Protein AF-A0A656JIE2-F1 (afdb_monomer_lite)

Radius of gyration: 14.34 Å; chains: 1; bounding box: 45×27×27 Å

Organism: NCBI:txid1194405

pLDDT: mean 80.36, std 11.14, range [51.94, 93.25]

Sequence (60 aa):
RRRLWDLHTKGFGVQDDPDMAFKAWEDIITINTDLRPKKRPPHAPLVEFNYIGTSMTDFD

Secondary structure (DSSP, 8-state):
-HHHHHHHTTTSS--SSHHHHHHHHHHHHHHHHHHTTTTPPPSSS---------------

Foldseek 3Di:
DLVVCCQQLVHALSDPDNVRSVVSLVVQAVQQVVCVVVVHHRPGNHYDDDCPDDPPPPPD

Structure (mmCIF, N/CA/C/O backbone):
data_AF-A0A656JIE2-F1
#
_entry.id   AF-A0A656JIE2-F1
#
loop_
_atom_site.group_PDB
_atom_site.id
_atom_site.type_symbol
_atom_site.label_atom_id
_atom_site.label_alt_id
_atom_site.label_comp_id
_atom_site.label_asym_id
_atom_site.label_entity_id
_atom_site.label_seq_id
_atom_site.pdbx_PDB_ins_code
_atom_site.Cartn_x
_atom_site.Cartn_y
_atom_site.Cartn_z
_atom_site.occupancy
_atom_site.B_iso_or_equiv
_atom_site.auth_seq_id
_atom_site.auth_comp_id
_atom_site.auth_asym_id
_atom_site.auth_atom_id
_atom_site.pdbx_PDB_model_num
ATOM 1 N N . ARG A 1 1 ? 13.204 -9.862 -6.248 1.00 72.81 1 ARG A N 1
ATOM 2 C CA . ARG A 1 1 ? 12.509 -8.592 -5.915 1.00 72.81 1 ARG A CA 1
ATOM 3 C C . ARG A 1 1 ? 11.073 -8.571 -6.446 1.00 72.81 1 ARG A C 1
ATOM 5 O O . ARG A 1 1 ? 10.180 -8.627 -5.618 1.00 72.81 1 ARG A O 1
ATOM 12 N N . ARG A 1 2 ? 10.825 -8.601 -7.767 1.00 76.50 2 ARG A N 1
ATOM 13 C CA . ARG A 1 2 ? 9.464 -8.511 -8.355 1.00 76.50 2 ARG A CA 1
ATOM 14 C C . ARG A 1 2 ? 8.438 -9.509 -7.792 1.00 76.50 2 ARG A C 1
ATOM 16 O O . ARG A 1 2 ? 7.372 -9.095 -7.375 1.00 76.50 2 ARG A O 1
ATOM 23 N N . ARG A 1 3 ? 8.795 -10.796 -7.675 1.00 79.88 3 ARG A N 1
ATOM 24 C CA . AR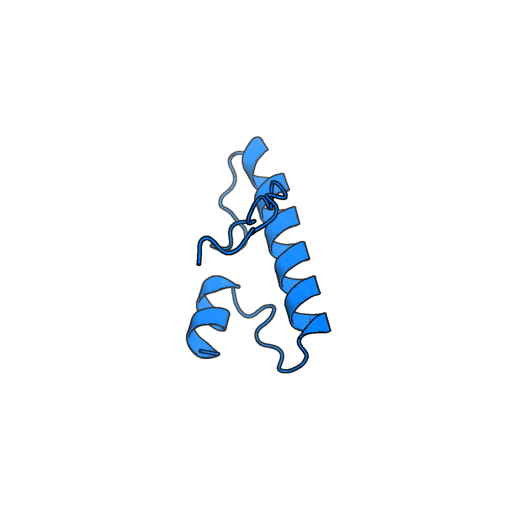G A 1 3 ? 7.920 -11.846 -7.103 1.00 79.88 3 ARG A CA 1
ATOM 25 C C . ARG A 1 3 ? 7.516 -11.605 -5.640 1.00 79.88 3 ARG A C 1
ATOM 27 O O . ARG A 1 3 ? 6.446 -12.025 -5.227 1.00 79.88 3 ARG A O 1
ATOM 34 N N . LEU A 1 4 ? 8.378 -10.965 -4.849 1.00 81.12 4 LEU A N 1
ATOM 35 C CA . LEU A 1 4 ? 8.053 -10.636 -3.457 1.00 81.12 4 LEU A CA 1
ATOM 36 C C . LEU A 1 4 ? 7.115 -9.433 -3.401 1.00 81.12 4 LEU A C 1
ATOM 38 O O . LEU A 1 4 ? 6.130 -9.474 -2.676 1.00 81.12 4 LEU A O 1
ATOM 42 N N . TRP A 1 5 ? 7.378 -8.405 -4.213 1.00 81.94 5 TRP A N 1
ATOM 43 C CA . TRP A 1 5 ? 6.460 -7.276 -4.355 1.00 81.94 5 TRP A CA 1
ATOM 44 C C . TRP A 1 5 ? 5.079 -7.744 -4.796 1.00 81.94 5 TRP A C 1
ATOM 46 O O . TRP A 1 5 ? 4.107 -7.375 -4.156 1.00 81.94 5 TRP A O 1
ATOM 56 N N . ASP A 1 6 ? 5.003 -8.645 -5.773 1.00 83.31 6 ASP A N 1
ATOM 57 C CA . ASP A 1 6 ? 3.758 -9.255 -6.252 1.00 83.31 6 ASP A CA 1
ATOM 58 C C . ASP A 1 6 ? 2.935 -9.874 -5.115 1.00 83.31 6 ASP A C 1
ATOM 60 O O . ASP A 1 6 ? 1.756 -9.570 -4.944 1.00 83.31 6 ASP A O 1
ATOM 64 N N . LEU A 1 7 ? 3.587 -10.659 -4.255 1.00 83.00 7 LEU A N 1
ATOM 65 C CA . LEU A 1 7 ? 2.946 -11.271 -3.095 1.00 83.00 7 LEU A CA 1
ATOM 66 C C . LEU A 1 7 ? 2.472 -10.228 -2.072 1.00 83.00 7 LEU A C 1
ATOM 68 O O . LEU A 1 7 ? 1.361 -10.325 -1.553 1.00 83.00 7 LEU A O 1
ATOM 72 N N . HIS A 1 8 ? 3.310 -9.233 -1.774 1.00 79.56 8 HIS A N 1
ATOM 73 C CA . HIS A 1 8 ? 3.048 -8.255 -0.713 1.00 79.56 8 HIS A CA 1
ATOM 74 C C . HIS A 1 8 ? 2.064 -7.155 -1.101 1.00 79.56 8 HIS A C 1
ATOM 76 O O . HIS A 1 8 ? 1.477 -6.512 -0.236 1.00 79.56 8 HIS A O 1
ATOM 82 N N . THR A 1 9 ? 1.850 -6.972 -2.393 1.00 81.88 9 THR A N 1
ATOM 83 C CA . THR A 1 9 ? 0.958 -5.953 -2.945 1.00 81.88 9 THR A CA 1
ATOM 84 C C . THR A 1 9 ? -0.239 -6.554 -3.667 1.00 81.88 9 THR A C 1
ATOM 86 O O . THR A 1 9 ? -1.007 -5.828 -4.293 1.00 81.88 9 THR A O 1
ATOM 89 N N . LYS A 1 10 ? -0.412 -7.884 -3.592 1.00 78.69 10 LYS A N 1
ATOM 90 C CA . LYS A 1 10 ? -1.500 -8.606 -4.266 1.00 78.69 10 LYS A CA 1
ATOM 91 C C . LYS A 1 10 ? -1.498 -8.374 -5.788 1.00 78.69 10 LYS A C 1
ATOM 93 O O . LYS A 1 10 ? -2.550 -8.291 -6.415 1.00 78.69 10 LYS A O 1
ATOM 98 N N . GLY A 1 11 ? -0.307 -8.257 -6.367 1.00 78.88 11 GLY A N 1
ATOM 99 C CA . GLY A 1 11 ? -0.081 -8.025 -7.793 1.00 78.88 11 GLY A CA 1
ATOM 100 C C . GLY A 1 11 ? -0.112 -6.564 -8.244 1.00 78.88 11 GLY A C 1
ATOM 101 O O . GLY A 1 11 ? 0.006 -6.302 -9.440 1.00 78.88 11 GLY A O 1
ATOM 102 N N . PHE A 1 12 ? -0.239 -5.603 -7.326 1.00 76.06 12 PHE A N 1
ATOM 103 C CA . PHE A 1 12 ? -0.300 -4.171 -7.640 1.00 76.06 12 PHE A CA 1
ATOM 104 C C . PHE A 1 12 ? 1.035 -3.461 -7.354 1.00 76.06 12 PHE A C 1
ATOM 106 O O . PHE A 1 12 ? 1.665 -3.677 -6.339 1.00 76.06 12 PHE A O 1
ATOM 113 N N . GLY A 1 13 ? 1.531 -2.585 -8.226 1.00 69.56 13 GLY A N 1
ATOM 114 C CA . GLY A 1 13 ? 2.822 -1.923 -7.959 1.00 69.56 13 GLY A CA 1
ATOM 115 C C . GLY A 1 13 ? 4.040 -2.853 -8.075 1.00 69.56 13 GLY A C 1
ATOM 116 O O . GLY A 1 13 ? 5.069 -2.649 -7.434 1.00 69.56 13 GLY A O 1
ATOM 117 N N . VAL A 1 14 ? 3.916 -3.873 -8.931 1.00 80.75 14 VAL A N 1
ATOM 118 C CA . VAL A 1 14 ? 5.029 -4.623 -9.547 1.00 80.75 14 VAL A CA 1
ATOM 119 C C . VAL A 1 14 ? 5.442 -4.043 -10.903 1.00 80.75 14 VAL A C 1
ATOM 121 O O . VAL A 1 14 ? 6.164 -4.702 -11.653 1.00 80.75 14 VAL A O 1
ATOM 124 N N . GLN A 1 15 ? 4.936 -2.853 -11.239 1.00 78.88 15 GLN A N 1
ATOM 125 C CA . GLN A 1 15 ? 5.252 -2.167 -12.486 1.00 78.88 15 GLN A CA 1
ATOM 126 C C . GLN A 1 15 ? 6.727 -1.751 -12.504 1.00 78.88 15 GLN A C 1
ATOM 128 O O . GLN A 1 15 ? 7.306 -1.442 -11.464 1.00 78.88 15 GLN A O 1
ATOM 133 N N . ASP A 1 16 ? 7.320 -1.748 -13.698 1.00 79.56 16 ASP A N 1
ATOM 134 C CA . ASP A 1 16 ? 8.711 -1.324 -13.885 1.00 79.56 16 ASP A CA 1
ATOM 135 C C . ASP A 1 16 ? 8.862 0.205 -13.786 1.00 79.56 16 ASP A C 1
ATOM 137 O O . ASP A 1 16 ? 9.950 0.695 -13.491 1.00 79.56 16 ASP A O 1
ATOM 141 N N . ASP A 1 17 ? 7.769 0.947 -13.996 1.00 87.06 17 ASP A N 1
ATOM 142 C CA . ASP A 1 17 ? 7.700 2.390 -13.780 1.00 87.06 17 ASP A CA 1
ATOM 143 C C . ASP A 1 17 ? 7.542 2.697 -12.277 1.00 87.06 17 ASP A C 1
ATOM 145 O O . ASP A 1 17 ? 6.523 2.315 -11.680 1.00 87.06 17 ASP A O 1
ATOM 149 N N . PRO A 1 18 ? 8.517 3.391 -11.661 1.00 83.69 18 PRO A N 1
ATOM 150 C CA . PRO A 1 18 ? 8.457 3.765 -10.256 1.00 83.69 18 PRO A CA 1
ATOM 151 C C . PRO A 1 18 ? 7.222 4.596 -9.905 1.00 83.69 18 PRO A C 1
ATOM 153 O O . PRO A 1 18 ? 6.614 4.342 -8.869 1.00 83.69 18 PRO A O 1
ATOM 156 N N . ASP A 1 19 ? 6.81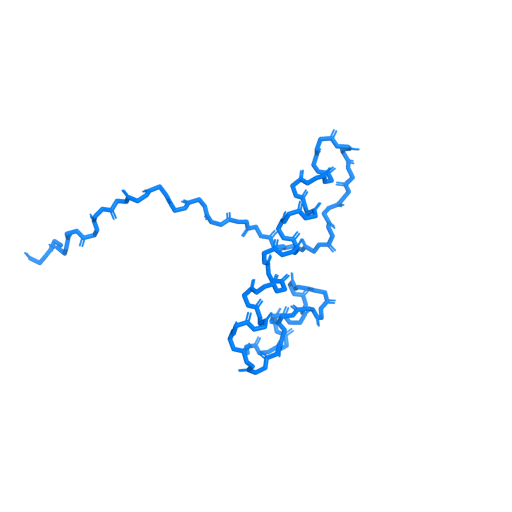2 5.542 -10.752 1.00 85.56 19 ASP A N 1
ATOM 157 C CA . ASP A 1 19 ? 5.716 6.467 -10.441 1.00 85.56 19 ASP A CA 1
ATOM 158 C C . ASP A 1 19 ? 4.379 5.728 -10.363 1.00 85.56 19 ASP A C 1
ATOM 160 O O . ASP A 1 19 ? 3.552 5.991 -9.484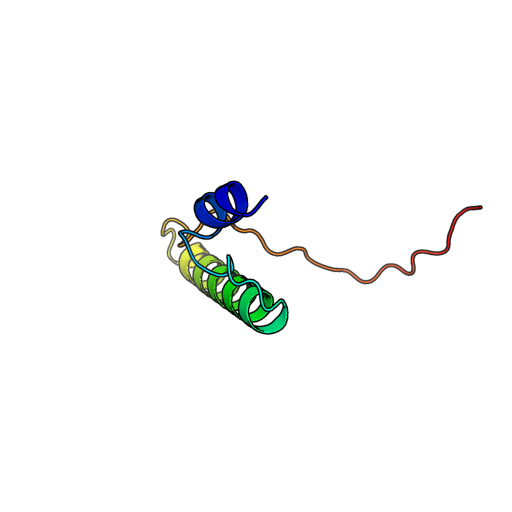 1.00 85.56 19 ASP A O 1
ATOM 164 N N . MET A 1 20 ? 4.170 4.764 -11.263 1.00 86.06 20 MET A N 1
ATOM 165 C CA . MET A 1 20 ? 2.997 3.891 -11.212 1.00 86.06 20 MET A CA 1
ATOM 166 C C . MET A 1 20 ? 3.036 2.976 -9.985 1.00 86.06 20 MET A C 1
ATOM 168 O O . MET A 1 20 ? 2.012 2.809 -9.318 1.00 86.06 20 MET A O 1
ATOM 172 N N . ALA A 1 21 ? 4.211 2.434 -9.649 1.00 86.19 21 ALA A N 1
ATOM 173 C CA . ALA A 1 21 ? 4.364 1.576 -8.484 1.00 86.19 21 ALA A CA 1
ATOM 174 C C . ALA A 1 21 ? 4.076 2.327 -7.176 1.00 86.19 21 ALA A C 1
ATOM 176 O O . ALA A 1 21 ? 3.335 1.815 -6.338 1.00 86.19 21 ALA A O 1
ATOM 177 N N . PHE A 1 22 ? 4.576 3.558 -7.030 1.00 86.31 22 PHE A N 1
ATOM 178 C CA . PHE A 1 22 ? 4.316 4.397 -5.859 1.00 86.31 22 PHE A CA 1
ATOM 179 C C . PHE A 1 22 ? 2.830 4.717 -5.689 1.00 86.31 22 PHE A C 1
ATOM 181 O O . PHE A 1 22 ? 2.310 4.552 -4.588 1.00 86.31 22 PHE A O 1
ATOM 188 N N . LYS A 1 23 ? 2.129 5.093 -6.767 1.00 89.06 23 LYS A N 1
ATOM 189 C CA . LYS A 1 23 ? 0.674 5.328 -6.720 1.00 89.06 23 LYS A CA 1
ATOM 190 C C . LYS A 1 23 ? -0.089 4.076 -6.299 1.00 89.06 23 LYS A C 1
ATOM 192 O O . LYS A 1 23 ? -0.944 4.136 -5.425 1.00 89.06 23 LYS A O 1
ATOM 197 N N . ALA A 1 24 ? 0.268 2.920 -6.860 1.00 89.69 24 ALA A N 1
ATOM 198 C CA . ALA A 1 24 ? -0.353 1.657 -6.479 1.00 89.69 24 ALA A CA 1
ATOM 199 C C . ALA A 1 24 ? -0.117 1.318 -4.995 1.00 89.69 24 ALA A C 1
ATOM 201 O O . ALA A 1 24 ? -1.002 0.778 -4.336 1.00 89.69 24 ALA A O 1
ATOM 202 N N . TRP A 1 25 ? 1.063 1.626 -4.451 1.00 89.12 25 TRP A N 1
ATOM 203 C CA . TRP A 1 25 ? 1.350 1.429 -3.029 1.00 89.12 25 TRP A CA 1
ATOM 204 C C . TRP A 1 25 ? 0.560 2.391 -2.137 1.00 89.12 25 TRP A C 1
ATOM 206 O O . TRP A 1 25 ? 0.035 1.953 -1.113 1.00 89.12 25 TRP A O 1
ATOM 216 N N . GLU A 1 26 ? 0.442 3.660 -2.533 1.00 89.12 26 GLU A N 1
ATOM 217 C CA . GLU A 1 26 ? -0.383 4.664 -1.852 1.00 89.12 26 GLU A CA 1
ATOM 218 C C . GLU A 1 26 ? -1.851 4.217 -1.790 1.00 89.12 26 GLU A C 1
ATOM 220 O O . GLU A 1 26 ? -2.422 4.146 -0.702 1.00 89.12 26 GLU A O 1
ATOM 225 N N . ASP A 1 27 ? -2.417 3.770 -2.913 1.00 91.06 27 ASP A N 1
ATOM 226 C CA . ASP A 1 27 ? -3.792 3.266 -2.980 1.00 91.06 27 ASP A CA 1
ATOM 227 C C . ASP A 1 27 ? -4.022 2.078 -2.030 1.00 91.06 27 ASP A C 1
ATOM 229 O O . ASP A 1 27 ? -5.009 2.032 -1.289 1.00 91.06 27 ASP A O 1
ATOM 233 N N . ILE A 1 28 ? -3.097 1.108 -2.010 1.00 90.62 28 ILE A N 1
ATOM 234 C CA . ILE A 1 28 ? -3.169 -0.051 -1.105 1.00 90.62 28 ILE A CA 1
ATOM 235 C C . ILE A 1 28 ? -3.179 0.403 0.357 1.00 90.62 28 ILE A C 1
ATOM 237 O O . ILE A 1 28 ? -3.964 -0.113 1.158 1.00 90.62 28 ILE A O 1
ATOM 241 N N . ILE A 1 29 ? -2.303 1.343 0.709 1.00 90.12 29 ILE A N 1
ATOM 242 C CA . ILE A 1 29 ? -2.191 1.892 2.061 1.00 90.12 29 ILE A CA 1
ATOM 243 C C . ILE A 1 29 ? -3.491 2.595 2.457 1.00 90.12 29 ILE A C 1
ATOM 245 O O . ILE A 1 29 ? -4.040 2.295 3.519 1.00 90.12 29 ILE A O 1
ATOM 249 N N . THR A 1 30 ? -4.031 3.460 1.596 1.00 91.25 30 THR A N 1
ATOM 250 C CA . THR A 1 30 ? -5.292 4.166 1.853 1.00 91.25 30 THR A CA 1
ATOM 251 C C . THR A 1 30 ? -6.435 3.181 2.090 1.00 91.25 30 THR A C 1
ATOM 253 O O . THR A 1 30 ? -7.146 3.281 3.093 1.00 91.25 30 THR A O 1
ATOM 256 N N . ILE A 1 31 ? -6.565 2.157 1.241 1.00 90.94 31 ILE A N 1
ATOM 257 C CA . ILE A 1 31 ? -7.592 1.120 1.404 1.00 90.94 31 ILE A CA 1
ATOM 258 C C . ILE A 1 31 ? -7.395 0.354 2.722 1.00 90.94 31 ILE A C 1
ATOM 260 O O . ILE A 1 31 ? -8.364 0.086 3.437 1.00 90.94 31 ILE A O 1
ATOM 264 N N . ASN A 1 32 ? -6.160 -0.012 3.070 1.00 91.19 32 ASN A N 1
ATOM 265 C CA . ASN A 1 32 ? -5.863 -0.705 4.324 1.00 91.19 32 ASN A CA 1
ATOM 266 C C . ASN A 1 32 ? -6.278 0.125 5.545 1.00 91.19 32 ASN A C 1
ATOM 268 O O . ASN A 1 32 ? -6.919 -0.400 6.464 1.00 91.19 32 ASN A O 1
ATOM 272 N N . THR A 1 33 ? -5.957 1.418 5.535 1.00 90.19 33 THR A N 1
ATOM 273 C CA . THR A 1 33 ? -6.313 2.364 6.595 1.00 90.19 33 THR A CA 1
ATOM 274 C C . THR A 1 33 ? -7.830 2.521 6.723 1.00 90.19 33 THR A C 1
ATOM 276 O O . THR A 1 33 ? -8.345 2.472 7.841 1.00 90.19 33 THR A O 1
ATOM 279 N N . ASP A 1 34 ? -8.570 2.564 5.613 1.00 92.19 34 ASP A N 1
ATOM 280 C CA . ASP A 1 34 ? -10.040 2.628 5.598 1.00 92.19 34 ASP A CA 1
ATOM 281 C C . ASP A 1 34 ? -10.734 1.351 6.099 1.00 92.19 34 ASP A C 1
ATOM 283 O O . ASP A 1 34 ? -11.865 1.386 6.607 1.00 92.19 34 ASP A O 1
ATOM 287 N N . LEU A 1 35 ? -10.089 0.193 5.935 1.00 91.31 35 LEU A N 1
ATOM 288 C CA . LEU A 1 35 ? -10.602 -1.103 6.392 1.00 91.31 35 LEU A CA 1
ATOM 289 C C . LEU A 1 35 ? -10.371 -1.322 7.892 1.00 91.31 35 LEU A C 1
ATOM 291 O O . LEU A 1 35 ? -11.176 -1.999 8.544 1.00 91.31 35 LEU A O 1
ATOM 295 N N . ARG A 1 36 ? -9.330 -0.700 8.456 1.00 87.69 36 ARG A N 1
ATOM 296 C CA . ARG A 1 36 ? -8.951 -0.813 9.869 1.00 87.69 36 ARG A CA 1
ATOM 297 C C . ARG A 1 36 ? -10.070 -0.433 10.856 1.00 87.69 36 ARG A C 1
ATOM 299 O O . ARG A 1 36 ? -10.382 -1.271 11.705 1.00 87.69 36 ARG A O 1
ATOM 306 N N . PRO A 1 37 ? -10.743 0.737 10.771 1.00 92.69 37 PRO A N 1
ATOM 307 C CA . PRO A 1 37 ? -11.841 1.073 11.686 1.00 92.69 37 PRO A CA 1
ATOM 308 C C . PRO A 1 37 ? -13.063 0.163 11.497 1.00 92.69 37 PRO A C 1
ATOM 310 O O . PRO A 1 37 ? -13.829 -0.055 12.433 1.00 92.69 37 PRO A O 1
ATOM 313 N N . LYS A 1 38 ? -13.219 -0.434 10.308 1.00 93.25 38 LYS A N 1
ATOM 314 C CA . LYS A 1 38 ? -14.292 -1.386 9.985 1.00 93.25 38 LYS A CA 1
ATOM 315 C C . LYS A 1 38 ? -13.998 -2.805 10.493 1.00 93.25 38 LYS A C 1
ATOM 317 O O . LYS A 1 38 ? -14.805 -3.698 10.246 1.00 93.25 38 LYS A O 1
ATOM 322 N N . LYS A 1 39 ? -12.855 -3.026 11.166 1.00 90.38 39 LYS A N 1
ATOM 323 C CA . LYS A 1 39 ? -12.351 -4.343 11.605 1.00 90.38 39 LYS A CA 1
ATOM 324 C C . LYS A 1 39 ? -12.310 -5.373 10.468 1.00 90.38 39 LYS A C 1
ATOM 326 O O . LYS A 1 39 ? -12.504 -6.566 10.692 1.00 90.38 39 LYS A O 1
ATOM 331 N N . ARG A 1 40 ? -12.092 -4.908 9.235 1.00 90.81 40 ARG A N 1
ATOM 332 C CA . ARG A 1 40 ? -11.957 -5.768 8.057 1.00 90.81 40 ARG A CA 1
ATOM 333 C C . ARG A 1 40 ? -10.484 -6.112 7.838 1.00 90.81 40 ARG A C 1
ATOM 335 O O . ARG A 1 40 ? -9.624 -5.303 8.190 1.00 90.81 40 ARG A O 1
ATOM 342 N N . PRO A 1 41 ? -10.182 -7.290 7.268 1.00 87.62 41 PRO A N 1
ATOM 343 C CA . PRO A 1 41 ? -8.814 -7.622 6.898 1.00 87.62 41 PRO A CA 1
ATOM 344 C C . PRO A 1 41 ? -8.271 -6.590 5.896 1.00 87.62 41 PRO A C 1
ATOM 346 O O . PRO A 1 41 ? -9.051 -6.088 5.081 1.00 87.62 41 PRO A O 1
ATOM 349 N N . PRO A 1 42 ? -6.966 -6.272 5.944 1.00 87.31 42 PRO A N 1
ATOM 350 C CA . PRO A 1 42 ? -6.348 -5.358 4.991 1.00 87.31 42 PRO A CA 1
ATOM 351 C C . PRO A 1 42 ? -6.444 -5.914 3.565 1.00 87.31 42 PRO A C 1
ATOM 353 O O . PRO A 1 42 ? -6.494 -7.126 3.347 1.00 87.31 42 PRO A O 1
ATOM 356 N N . HIS A 1 43 ? -6.459 -5.018 2.584 1.00 89.19 43 HIS A N 1
ATOM 357 C CA . HIS A 1 43 ? -6.499 -5.364 1.171 1.00 89.19 43 HIS A CA 1
ATOM 358 C C . HIS A 1 43 ? -5.236 -6.101 0.713 1.00 89.19 43 HIS A C 1
ATOM 360 O O . HIS A 1 43 ? -5.345 -7.069 -0.044 1.00 89.19 43 HIS A O 1
ATOM 366 N N . ALA A 1 44 ? -4.068 -5.668 1.192 1.00 89.38 44 ALA A N 1
ATOM 367 C CA . ALA A 1 44 ? -2.778 -6.331 1.002 1.00 89.38 44 ALA A CA 1
ATOM 368 C C . ALA A 1 44 ? -1.890 -6.126 2.247 1.00 89.38 44 ALA A C 1
ATOM 370 O O . ALA A 1 44 ? -2.111 -5.169 2.989 1.00 89.38 44 ALA A O 1
ATOM 371 N N . PRO A 1 45 ? -0.892 -6.987 2.511 1.00 84.69 45 PRO A N 1
ATOM 372 C CA . PRO A 1 45 ? -0.017 -6.884 3.683 1.00 84.69 45 PRO A CA 1
ATOM 373 C C . PRO A 1 45 ? 1.070 -5.800 3.514 1.00 84.69 45 PRO A C 1
ATOM 375 O O . PRO A 1 45 ? 2.255 -6.068 3.703 1.00 84.69 45 PRO A O 1
ATOM 378 N N . LEU A 1 46 ? 0.664 -4.583 3.143 1.00 83.94 46 LEU A N 1
ATOM 379 C CA . LEU A 1 46 ? 1.520 -3.408 2.989 1.00 83.94 46 LEU A CA 1
ATOM 380 C C . LEU A 1 46 ? 1.192 -2.391 4.089 1.00 83.94 46 LEU A C 1
ATOM 382 O O . LEU A 1 46 ? 0.021 -2.133 4.375 1.00 83.94 46 LEU A O 1
ATOM 386 N N . VAL A 1 47 ? 2.227 -1.833 4.714 1.00 77.94 47 VAL A N 1
ATOM 387 C CA . VAL A 1 47 ? 2.110 -0.887 5.832 1.00 77.94 47 VAL A CA 1
ATOM 388 C C . VAL A 1 47 ? 2.767 0.428 5.429 1.00 77.94 47 VAL A C 1
ATOM 390 O O . VAL A 1 47 ? 3.825 0.419 4.801 1.00 77.94 47 VAL A O 1
ATOM 393 N N . GLU A 1 48 ? 2.137 1.547 5.783 1.00 77.94 48 GLU A N 1
ATOM 394 C CA . GLU A 1 48 ? 2.721 2.872 5.592 1.00 77.94 48 GLU A CA 1
ATOM 395 C C . GLU A 1 48 ? 3.892 3.108 6.544 1.00 77.94 48 GLU A C 1
ATOM 397 O O . GLU A 1 48 ? 3.847 2.752 7.724 1.00 77.94 48 GLU A O 1
ATOM 402 N N . PHE A 1 49 ? 4.945 3.742 6.034 1.00 74.44 49 PHE A N 1
ATOM 403 C CA . PHE A 1 49 ? 5.997 4.277 6.882 1.00 74.44 49 PHE A CA 1
ATOM 404 C C . PHE A 1 49 ? 5.632 5.707 7.252 1.00 74.44 49 PHE A C 1
ATOM 406 O O . PHE A 1 49 ? 5.539 6.577 6.388 1.00 74.44 49 PHE A O 1
ATOM 413 N N . ASN A 1 50 ? 5.452 5.957 8.545 1.00 66.31 50 ASN A N 1
ATOM 414 C CA . ASN A 1 50 ? 5.317 7.316 9.040 1.00 66.31 50 ASN A CA 1
ATOM 41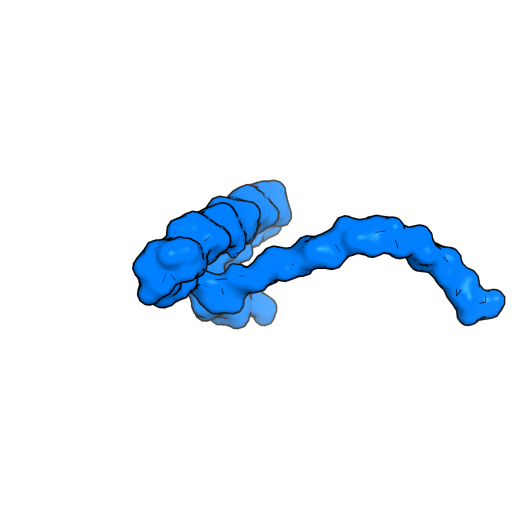5 C C . ASN A 1 50 ? 6.701 7.980 9.026 1.00 66.31 50 ASN A C 1
ATOM 417 O O . ASN A 1 50 ? 7.525 7.740 9.912 1.00 66.31 50 ASN A O 1
ATOM 421 N N . TYR A 1 51 ? 6.969 8.776 7.990 1.00 65.44 51 TYR A N 1
ATOM 422 C CA . TYR A 1 51 ? 8.153 9.624 7.930 1.00 65.44 51 TYR A CA 1
ATOM 423 C C . TYR A 1 51 ? 7.937 10.850 8.820 1.00 65.44 51 TYR A C 1
ATOM 425 O O . TYR A 1 51 ? 7.491 11.911 8.384 1.00 65.44 51 TYR A O 1
ATOM 433 N N . ILE A 1 52 ? 8.247 10.685 10.103 1.00 60.34 52 ILE A N 1
ATOM 434 C CA . ILE A 1 52 ? 8.268 11.773 11.077 1.00 60.34 52 ILE A CA 1
ATOM 435 C C . ILE A 1 52 ? 9.612 12.473 10.884 1.00 60.34 52 ILE A C 1
ATOM 437 O O . ILE A 1 52 ? 10.576 12.122 11.552 1.00 60.34 52 ILE A O 1
ATOM 441 N N . GLY A 1 53 ? 9.696 13.355 9.882 1.00 67.06 53 GLY A N 1
ATOM 442 C CA . GLY A 1 53 ? 10.941 13.941 9.383 1.00 67.06 53 GLY A CA 1
ATOM 443 C C . GLY A 1 53 ? 11.960 14.272 10.473 1.00 67.06 53 GLY A C 1
ATOM 444 O O . GLY A 1 53 ? 11.892 15.317 11.114 1.00 67.06 53 GLY A O 1
ATOM 445 N N . THR A 1 54 ? 12.931 13.384 10.649 1.00 61.66 54 THR A N 1
ATOM 446 C CA . THR A 1 54 ? 14.168 13.651 11.365 1.00 61.66 54 THR A CA 1
ATOM 447 C C . THR A 1 54 ? 15.220 13.940 10.314 1.00 61.66 54 THR A C 1
ATOM 449 O O . THR A 1 54 ? 15.478 13.124 9.429 1.00 61.66 54 THR A O 1
ATOM 452 N N . SER A 1 55 ? 15.814 15.131 10.397 1.00 60.56 55 SER A N 1
ATOM 453 C CA . SER A 1 55 ? 17.071 15.432 9.728 1.00 60.56 55 SER A CA 1
ATOM 454 C C . SER A 1 55 ? 18.047 14.305 10.047 1.00 60.56 55 SER A C 1
ATOM 456 O O . SER A 1 55 ? 18.461 14.147 11.197 1.00 60.56 55 SER A O 1
ATOM 458 N N . MET A 1 56 ? 18.399 13.508 9.047 1.00 54.19 56 MET A N 1
ATOM 459 C CA . MET A 1 56 ? 19.550 12.632 9.155 1.00 54.19 56 MET A CA 1
ATOM 460 C C . MET A 1 56 ? 20.781 13.537 9.060 1.00 54.19 56 MET A C 1
ATOM 462 O O . MET A 1 56 ? 21.320 13.749 7.981 1.00 54.19 56 MET A O 1
A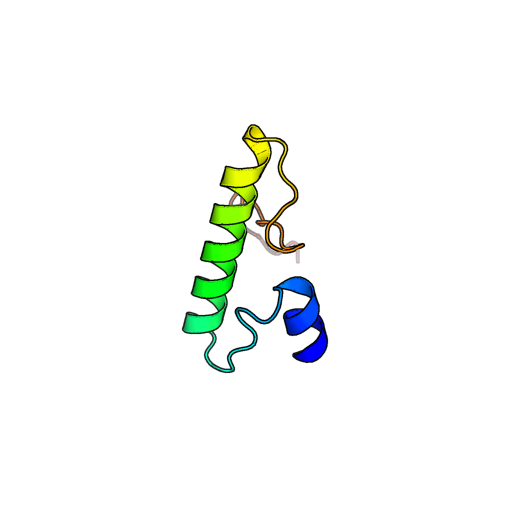TOM 466 N N . THR A 1 57 ? 21.162 14.180 10.167 1.00 58.53 57 THR A N 1
ATOM 467 C CA . THR A 1 57 ? 22.553 14.606 10.325 1.00 58.53 57 THR A CA 1
ATOM 468 C C . THR A 1 57 ? 23.355 13.325 10.435 1.00 58.53 57 THR A C 1
ATOM 470 O O . THR A 1 57 ? 23.168 12.570 11.389 1.00 58.53 57 THR A O 1
ATOM 473 N N . ASP A 1 58 ? 24.167 13.071 9.412 1.00 55.75 58 ASP A N 1
ATOM 474 C CA . ASP A 1 58 ? 25.242 12.088 9.457 1.00 55.75 58 ASP A CA 1
ATOM 475 C C . ASP A 1 58 ? 26.013 12.303 10.763 1.00 55.75 58 ASP A C 1
ATOM 477 O O . ASP A 1 58 ? 26.481 13.411 11.037 1.00 55.75 58 ASP A O 1
ATOM 481 N N . PHE A 1 59 ? 26.072 11.276 11.604 1.00 59.16 59 PHE A N 1
ATOM 482 C CA . PHE A 1 59 ? 26.957 11.265 12.765 1.00 59.16 59 PHE A CA 1
ATOM 483 C C . PHE A 1 59 ? 28.282 10.612 12.348 1.00 59.16 59 PHE A C 1
ATOM 485 O O . PHE A 1 59 ? 28.626 9.552 12.872 1.00 59.1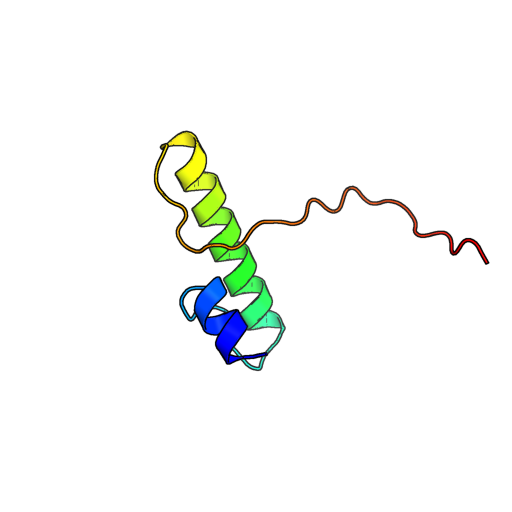6 59 PHE A O 1
ATOM 492 N N . ASP A 1 60 ? 28.963 11.229 11.377 1.00 51.94 60 ASP A N 1
ATOM 493 C CA . ASP A 1 60 ? 30.378 10.964 11.068 1.00 51.94 60 ASP A CA 1
ATOM 494 C C . ASP A 1 60 ? 31.296 11.641 12.104 1.00 51.94 60 ASP A C 1
ATOM 496 O O . ASP A 1 60 ? 31.054 12.827 12.444 1.00 51.94 60 ASP A O 1
#